Protein AF-A0A7I0JGW3-F1 (afdb_monomer_lite)

Secondary structure (DSSP, 8-state):
--S-S-HHHHHTSHHHHHHHHHHHHTT------S--EEEE-TTS-EEEE-SSHHHHHHHHHTT-HHHHHHHHHHHHHHHHHHHHHHHHHTS-S-HHHHHHHHHHHHHHHHHHHHHHHHHHHHS-HHHHHHHH-SSTT-

Structure (mmCIF, N/CA/C/O backbone):
data_AF-A0A7I0JGW3-F1
#
_entry.id   AF-A0A7I0JGW3-F1
#
loop_
_atom_site.group_PDB
_atom_site.id
_atom_site.type_symbol
_atom_site.label_atom_id
_atom_site.label_alt_id
_atom_site.label_comp_id
_atom_site.label_asym_id
_atom_site.label_entity_id
_atom_site.label_seq_id
_atom_site.pdbx_PDB_ins_code
_atom_site.Cartn_x
_atom_site.Cartn_y
_atom_site.Cartn_z
_atom_site.occupancy
_atom_site.B_iso_or_equiv
_atom_site.auth_seq_id
_atom_site.auth_comp_id
_atom_site.auth_asym_id
_atom_site.auth_atom_id
_atom_site.pdbx_PDB_model_num
ATOM 1 N N . ASP A 1 1 ? -20.769 15.537 3.005 1.00 40.19 1 ASP A N 1
ATOM 2 C CA . ASP A 1 1 ? -20.764 14.075 2.877 1.00 40.19 1 ASP A CA 1
ATOM 3 C C . ASP A 1 1 ? -20.781 13.477 4.280 1.00 40.19 1 ASP A C 1
ATOM 5 O O . ASP A 1 1 ? -19.881 13.768 5.058 1.00 40.19 1 ASP A O 1
ATOM 9 N N . PHE A 1 2 ? -21.878 12.817 4.659 1.00 33.22 2 PHE A N 1
ATOM 10 C CA . PHE A 1 2 ? -22.185 12.348 6.026 1.00 33.22 2 PHE A CA 1
ATOM 11 C C . PHE A 1 2 ? -22.402 10.821 6.015 1.00 33.22 2 PHE A C 1
ATOM 13 O O . PHE A 1 2 ? -23.292 10.291 6.671 1.00 33.22 2 PHE A O 1
ATOM 20 N N . GLY A 1 3 ? -21.620 10.115 5.197 1.00 44.25 3 GLY A N 1
ATOM 21 C CA . GLY A 1 3 ? -21.596 8.659 5.089 1.00 44.25 3 GLY A CA 1
ATOM 22 C C . GLY A 1 3 ? -20.156 8.160 5.172 1.00 44.25 3 GLY A C 1
ATOM 23 O O . GLY A 1 3 ? -19.222 8.871 4.808 1.00 44.25 3 GLY A O 1
ATOM 24 N N . ALA A 1 4 ? -19.947 6.959 5.706 1.00 47.97 4 ALA A N 1
ATOM 25 C CA . ALA A 1 4 ? -18.622 6.363 5.837 1.00 47.97 4 ALA A CA 1
ATOM 26 C C . ALA A 1 4 ? -17.935 6.231 4.462 1.00 47.97 4 ALA A C 1
ATOM 28 O O . ALA A 1 4 ? -18.180 5.273 3.737 1.00 47.97 4 ALA A O 1
ATOM 29 N N . MET A 1 5 ? -17.036 7.161 4.119 1.00 60.78 5 MET A N 1
ATOM 30 C CA . MET A 1 5 ? -16.303 7.156 2.839 1.00 60.78 5 MET A CA 1
ATOM 31 C C . MET A 1 5 ? -15.327 5.971 2.699 1.00 60.78 5 MET A C 1
ATOM 33 O O . MET A 1 5 ? -14.724 5.769 1.650 1.00 60.78 5 MET A O 1
ATOM 37 N N . ASN A 1 6 ? -15.152 5.173 3.756 1.00 76.50 6 ASN A N 1
ATOM 38 C CA . ASN A 1 6 ? -14.373 3.944 3.736 1.00 76.50 6 ASN A CA 1
ATOM 39 C C . ASN A 1 6 ? -14.906 2.973 4.806 1.00 76.50 6 ASN A C 1
ATOM 41 O O . ASN A 1 6 ? -14.696 3.174 6.006 1.00 76.50 6 ASN A O 1
ATOM 45 N N . LEU A 1 7 ? -15.603 1.917 4.375 1.00 83.62 7 LEU A N 1
ATOM 46 C CA . LEU A 1 7 ? -16.173 0.908 5.277 1.00 83.62 7 LEU A CA 1
ATOM 47 C C . LEU A 1 7 ? -15.102 0.149 6.067 1.00 83.62 7 LEU A C 1
ATOM 49 O O . LEU A 1 7 ? -15.346 -0.213 7.216 1.00 83.62 7 LEU A O 1
ATOM 53 N N . SER A 1 8 ? -13.903 -0.027 5.508 1.00 76.81 8 SER A N 1
ATOM 54 C CA . SER A 1 8 ? -12.779 -0.651 6.213 1.00 76.81 8 SER A CA 1
ATOM 55 C C . SER A 1 8 ? -12.300 0.213 7.384 1.00 76.81 8 SER A C 1
ATOM 57 O O . SER A 1 8 ? -12.030 -0.308 8.466 1.00 76.81 8 SER A O 1
ATOM 59 N N . LEU A 1 9 ? -12.264 1.541 7.220 1.00 79.50 9 LEU A N 1
ATOM 60 C CA . LEU A 1 9 ? -11.959 2.470 8.314 1.00 79.50 9 LEU A CA 1
ATOM 61 C C . LEU A 1 9 ? -13.075 2.503 9.360 1.00 79.50 9 LEU A C 1
ATOM 63 O O . LEU A 1 9 ? -12.782 2.549 10.554 1.00 79.50 9 LEU A O 1
ATOM 67 N N . PHE A 1 10 ? -14.343 2.445 8.940 1.00 86.00 10 PHE A N 1
ATOM 68 C CA . PHE A 1 10 ? -15.462 2.348 9.878 1.00 86.00 10 PHE A CA 1
ATOM 69 C C . PHE A 1 10 ? -15.390 1.056 10.700 1.00 86.00 10 PHE A C 1
ATOM 71 O O . PHE A 1 10 ? -15.415 1.128 11.929 1.00 86.00 10 PHE A O 1
ATOM 78 N N . ALA A 1 11 ? -15.211 -0.100 10.054 1.00 86.00 11 ALA A N 1
ATOM 79 C CA . ALA A 1 11 ? -15.062 -1.396 10.716 1.00 86.00 11 ALA A CA 1
ATOM 80 C C . ALA A 1 11 ? -13.868 -1.419 11.691 1.00 86.00 11 ALA A C 1
ATOM 82 O O . ALA A 1 11 ? -13.953 -2.006 12.773 1.00 86.00 11 ALA A O 1
ATOM 83 N N . GLY A 1 12 ? -12.780 -0.722 11.343 1.00 81.31 12 GLY A N 1
ATOM 84 C CA . GLY A 1 12 ? -11.593 -0.536 12.182 1.00 81.31 12 GLY A CA 1
ATOM 85 C C . GLY A 1 12 ? -11.682 0.596 13.217 1.00 81.31 12 GLY A C 1
ATOM 86 O O . GLY A 1 12 ? -10.721 0.823 13.956 1.00 81.31 12 GLY A O 1
ATOM 87 N N . SER A 1 13 ? -12.795 1.328 13.301 1.00 81.75 13 SER A N 1
ATOM 88 C CA . SER A 1 13 ? -12.931 2.499 14.176 1.00 81.75 13 SER A CA 1
ATOM 89 C C . SER A 1 13 ? -13.176 2.129 15.644 1.00 81.75 13 SER A C 1
ATOM 91 O O . SER A 1 13 ? -13.660 1.046 15.975 1.00 81.75 13 SER A O 1
ATOM 93 N N . ALA A 1 14 ? -12.886 3.062 16.558 1.00 84.19 14 ALA A N 1
ATOM 94 C CA . ALA A 1 14 ? -13.211 2.899 17.979 1.00 84.19 14 ALA A CA 1
ATOM 95 C C . ALA A 1 14 ? -14.725 2.797 18.230 1.00 84.19 14 ALA A C 1
ATOM 97 O O . ALA A 1 14 ? -15.148 2.080 19.134 1.00 84.19 14 ALA A O 1
ATOM 98 N N . PHE A 1 15 ? -15.528 3.482 17.412 1.00 88.12 15 PHE A N 1
ATOM 99 C CA . PHE A 1 15 ? -16.984 3.428 17.484 1.00 88.12 15 PHE A CA 1
ATOM 100 C C . PHE A 1 15 ? -17.496 2.024 17.160 1.00 88.12 15 PHE A C 1
ATOM 102 O O . PHE A 1 15 ? -18.186 1.424 17.981 1.00 88.12 15 PHE A O 1
ATOM 109 N N . HIS A 1 16 ? -17.094 1.464 16.014 1.00 91.00 16 HIS A N 1
ATOM 110 C CA . HIS A 1 16 ? -17.496 0.112 15.636 1.00 91.00 16 HIS A CA 1
ATOM 111 C C . HIS A 1 16 ? -17.006 -0.915 16.663 1.00 91.00 16 HIS A C 1
ATOM 113 O O . HIS A 1 16 ? -17.795 -1.739 17.103 1.00 91.00 16 HIS A O 1
ATOM 119 N N . ARG A 1 17 ? -15.765 -0.806 17.168 1.00 90.25 17 ARG A N 1
ATOM 120 C CA . ARG A 1 17 ? -15.286 -1.680 18.260 1.00 90.25 17 ARG A CA 1
ATOM 121 C C . ARG A 1 17 ? -16.178 -1.652 19.504 1.00 90.25 17 ARG A C 1
ATOM 123 O O . ARG A 1 17 ? -16.323 -2.682 20.152 1.00 90.25 17 ARG A O 1
ATOM 130 N N . LYS A 1 18 ? -16.752 -0.495 19.849 1.00 95.06 18 LYS A N 1
ATOM 131 C CA . LYS A 1 18 ? -17.622 -0.340 21.022 1.00 95.06 18 LYS A CA 1
ATOM 132 C C . LYS A 1 18 ? -19.033 -0.893 20.790 1.00 95.06 18 LYS A C 1
ATOM 134 O O . LYS A 1 18 ? -19.586 -1.494 21.703 1.00 95.06 18 LYS A O 1
ATOM 139 N N . TYR A 1 19 ? -19.598 -0.698 19.598 1.00 96.06 19 TYR A N 1
ATOM 140 C CA . TYR A 1 19 ? -21.010 -0.994 19.305 1.00 96.06 19 TYR A CA 1
ATOM 141 C C . TYR A 1 19 ? -21.225 -2.159 18.323 1.00 96.06 19 TYR A C 1
ATOM 143 O O . TYR A 1 19 ? -22.353 -2.395 17.905 1.00 96.06 19 TYR A O 1
ATOM 151 N N . ALA A 1 20 ? -20.180 -2.912 17.953 1.00 93.38 20 ALA A N 1
ATOM 152 C CA . ALA A 1 20 ? -20.243 -3.966 16.930 1.00 93.38 20 ALA A CA 1
ATOM 153 C C . ALA A 1 20 ? -21.378 -4.975 17.160 1.00 93.38 20 ALA A C 1
ATOM 155 O O . ALA A 1 20 ? -22.088 -5.324 16.223 1.00 93.38 20 ALA A O 1
ATOM 156 N N . ASN A 1 21 ? -21.573 -5.421 18.404 1.00 95.94 21 ASN A N 1
ATOM 157 C CA . ASN A 1 21 ? -22.612 -6.400 18.732 1.00 95.94 21 ASN A CA 1
ATOM 158 C C . ASN A 1 21 ? -24.027 -5.827 18.571 1.00 95.94 21 ASN A C 1
ATOM 160 O O . ASN A 1 21 ? -24.902 -6.504 18.041 1.00 95.94 21 ASN A O 1
ATOM 164 N N . GLU A 1 22 ? -24.239 -4.580 18.994 1.00 97.00 22 GLU A N 1
ATOM 165 C CA . GLU A 1 22 ? -25.523 -3.884 18.863 1.00 97.00 22 GLU A CA 1
ATOM 166 C C . GLU A 1 22 ? -25.840 -3.630 17.386 1.00 97.00 22 GLU A C 1
ATOM 168 O O . GLU A 1 22 ? -26.899 -4.017 16.897 1.00 97.00 22 GLU A O 1
ATOM 173 N N . LEU A 1 23 ? -24.872 -3.109 16.631 1.00 95.44 23 LEU A N 1
ATOM 174 C CA . LEU A 1 23 ? -25.000 -2.913 15.188 1.00 95.44 23 LEU A CA 1
ATOM 175 C C . LEU A 1 23 ? -25.309 -4.228 14.461 1.00 95.44 23 LEU A C 1
ATOM 177 O O . LEU A 1 23 ? -26.190 -4.259 13.604 1.00 95.44 23 LEU A O 1
ATOM 181 N N . LYS A 1 24 ? -24.643 -5.325 14.839 1.00 95.38 24 LYS A N 1
ATOM 182 C CA . LYS A 1 24 ? -24.919 -6.658 14.293 1.00 95.38 24 LYS A CA 1
ATOM 183 C C . LYS A 1 24 ? -26.336 -7.132 14.627 1.00 95.38 24 LYS A C 1
ATOM 185 O O . LYS A 1 24 ? -27.003 -7.672 13.753 1.00 95.38 24 LYS A O 1
ATOM 190 N N . SER A 1 25 ? -26.830 -6.897 15.848 1.00 97.00 25 SER A N 1
ATOM 191 C CA . SER A 1 25 ? -28.224 -7.218 16.208 1.00 97.00 25 SER A CA 1
ATOM 192 C C . SER A 1 25 ? -29.260 -6.408 15.421 1.00 97.00 25 SER A C 1
ATOM 194 O O . SER A 1 25 ? -30.380 -6.871 15.228 1.00 97.00 25 SER A O 1
ATOM 196 N N . HIS A 1 26 ? -28.864 -5.243 14.904 1.00 96.56 26 HIS A N 1
ATOM 197 C CA . HIS A 1 26 ? -29.666 -4.408 14.012 1.00 96.56 26 HIS A CA 1
ATOM 198 C C . HIS A 1 26 ? -29.396 -4.656 12.516 1.00 96.56 26 HIS A C 1
ATOM 200 O O . HIS A 1 26 ? -29.902 -3.912 11.678 1.00 96.56 26 HIS A O 1
ATOM 206 N N . GLY A 1 27 ? -28.642 -5.704 12.165 1.00 95.31 27 GLY A N 1
ATOM 207 C CA . GLY A 1 27 ? -28.457 -6.153 10.782 1.00 95.31 27 GLY A CA 1
ATOM 208 C C . GLY A 1 27 ? -27.252 -5.562 10.047 1.00 95.31 27 GLY A C 1
ATOM 209 O O . GLY A 1 27 ? -27.177 -5.686 8.826 1.00 95.31 27 GLY A O 1
ATOM 210 N N . LEU A 1 28 ? -26.301 -4.925 10.742 1.00 93.12 28 LEU A N 1
ATOM 211 C CA . LEU A 1 28 ? -25.042 -4.531 10.107 1.00 93.12 28 LEU A CA 1
ATOM 212 C C . LEU A 1 28 ? -24.207 -5.770 9.757 1.00 93.12 28 LEU A C 1
ATOM 214 O O . LEU A 1 28 ? -23.733 -6.484 10.644 1.00 93.12 28 LEU A O 1
ATOM 218 N N . GLU A 1 29 ? -23.938 -5.942 8.466 1.00 91.19 29 GLU A N 1
ATOM 219 C CA . GLU A 1 29 ? -23.023 -6.946 7.929 1.00 91.19 29 GLU A CA 1
ATOM 220 C C . GLU A 1 29 ? -22.068 -6.316 6.907 1.00 91.19 29 GLU A C 1
ATOM 222 O O . GLU A 1 29 ? -22.421 -5.373 6.197 1.00 91.19 29 GLU A O 1
ATOM 227 N N . PHE A 1 30 ? -20.842 -6.839 6.829 1.00 88.56 30 PHE A N 1
ATOM 228 C CA . PHE A 1 30 ? -19.852 -6.417 5.840 1.00 88.56 30 PHE A CA 1
ATOM 229 C C . PHE A 1 30 ? -19.688 -7.500 4.780 1.00 88.56 30 PHE A C 1
ATOM 231 O O . PHE A 1 30 ? -19.384 -8.646 5.105 1.00 88.56 30 PHE A O 1
ATOM 238 N N . ALA A 1 31 ? -19.818 -7.115 3.513 1.00 88.81 31 ALA A N 1
ATOM 239 C CA . ALA A 1 31 ? -19.479 -7.969 2.384 1.00 88.81 31 ALA A CA 1
ATOM 240 C C . ALA A 1 31 ? -18.001 -7.750 2.008 1.00 88.81 31 ALA A C 1
ATOM 242 O O . ALA A 1 31 ? -17.658 -6.668 1.521 1.00 88.81 31 ALA A O 1
ATOM 243 N N . PRO A 1 32 ? -17.101 -8.722 2.244 1.00 84.06 32 PRO A N 1
ATOM 244 C CA . PRO A 1 32 ? -15.710 -8.584 1.843 1.00 84.06 32 PRO A CA 1
ATOM 245 C C . PRO A 1 32 ? -15.597 -8.654 0.318 1.00 84.06 32 PRO A C 1
ATOM 247 O O . PRO A 1 32 ? -16.158 -9.542 -0.321 1.00 84.06 32 PRO A O 1
ATOM 250 N N . VAL A 1 33 ? -14.824 -7.739 -0.262 1.00 86.25 33 VAL A N 1
ATOM 251 C CA . VAL A 1 33 ? -14.497 -7.737 -1.690 1.00 86.25 33 VAL A CA 1
ATOM 252 C C . VAL A 1 33 ? -12.981 -7.801 -1.828 1.00 86.25 33 VAL A C 1
ATOM 254 O O . VAL A 1 33 ? -12.254 -7.069 -1.158 1.00 86.25 33 VAL A O 1
ATOM 257 N N . ALA A 1 34 ? -12.503 -8.728 -2.658 1.00 88.44 34 ALA A N 1
ATOM 258 C CA . ALA A 1 34 ? -11.075 -8.990 -2.818 1.00 88.44 34 ALA A CA 1
ATOM 259 C C . ALA A 1 34 ? -10.402 -8.076 -3.851 1.00 88.44 34 ALA A C 1
ATOM 261 O O . ALA A 1 34 ? -9.197 -7.875 -3.766 1.00 88.44 34 ALA A O 1
ATOM 262 N N . ASP A 1 35 ? -11.150 -7.541 -4.820 1.00 89.12 35 ASP A N 1
ATOM 263 C CA . ASP A 1 35 ? -10.654 -6.748 -5.954 1.00 89.12 35 ASP A CA 1
ATOM 264 C C . ASP A 1 35 ? -11.357 -5.380 -6.005 1.00 89.12 35 ASP A C 1
ATOM 266 O O . ASP A 1 35 ? -12.214 -5.135 -6.850 1.00 89.12 35 ASP A O 1
ATOM 270 N N . CYS A 1 36 ? -11.043 -4.494 -5.057 1.00 79.31 36 CYS A N 1
ATOM 271 C CA . CYS A 1 36 ? -11.770 -3.226 -4.893 1.00 79.31 36 CYS A CA 1
ATOM 272 C C . CYS A 1 36 ? -11.236 -2.067 -5.743 1.00 79.31 36 CYS A C 1
ATOM 274 O O . CYS A 1 36 ? -11.916 -1.050 -5.866 1.00 79.31 36 CYS A O 1
ATOM 276 N N . PHE A 1 37 ? -10.018 -2.177 -6.281 1.00 87.44 37 PHE A N 1
ATOM 277 C CA . PHE A 1 37 ? -9.332 -1.061 -6.932 1.00 87.44 37 PHE A CA 1
ATOM 278 C C . PHE A 1 37 ? -8.735 -1.483 -8.269 1.00 87.44 37 PHE A C 1
ATOM 280 O O . PHE A 1 37 ? -8.021 -2.486 -8.348 1.00 87.44 37 PHE A O 1
ATOM 287 N N . ALA A 1 38 ? -8.995 -0.689 -9.306 1.00 92.94 38 ALA A N 1
ATOM 288 C CA . ALA A 1 38 ? -8.366 -0.828 -10.608 1.00 92.94 38 ALA A CA 1
ATOM 289 C C . ALA A 1 38 ? -8.280 0.517 -11.336 1.00 92.94 38 ALA A C 1
ATOM 291 O O . ALA A 1 38 ? -9.143 1.379 -11.174 1.00 92.94 38 ALA A O 1
ATOM 292 N N . SER A 1 39 ? -7.254 0.647 -12.168 1.00 91.94 39 SER A N 1
ATOM 293 C CA . SER A 1 39 ? -7.028 1.761 -13.081 1.00 91.94 39 SER A CA 1
ATOM 294 C C . SER A 1 39 ? -7.153 1.262 -14.517 1.00 91.94 39 SER A C 1
ATOM 296 O O . SER A 1 39 ? -6.596 0.219 -14.861 1.00 91.94 39 SER A O 1
ATOM 298 N N . ALA A 1 40 ? -7.875 2.006 -15.354 1.00 94.75 40 ALA A N 1
ATOM 299 C CA . ALA A 1 40 ? -7.940 1.787 -16.797 1.00 94.75 40 ALA A CA 1
ATOM 300 C C . ALA A 1 40 ? -7.035 2.797 -17.514 1.00 94.75 40 ALA A C 1
ATOM 302 O O . ALA A 1 40 ? -6.984 3.966 -17.128 1.00 94.75 40 ALA A O 1
ATOM 303 N N . PHE A 1 41 ? -6.338 2.350 -18.555 1.00 92.44 41 PHE A N 1
ATOM 304 C CA . PHE A 1 41 ? -5.351 3.142 -19.284 1.00 92.44 41 PHE A CA 1
ATOM 305 C C . PHE A 1 41 ? -5.792 3.390 -20.738 1.00 92.44 41 PHE A C 1
ATOM 307 O O . PHE A 1 41 ? -6.536 2.581 -21.301 1.00 92.44 41 PHE A O 1
ATOM 314 N N . PRO A 1 42 ? -5.343 4.491 -21.380 1.00 93.94 42 PRO A N 1
ATOM 315 C CA . PRO A 1 42 ? -5.766 4.850 -22.741 1.00 93.94 42 PRO A CA 1
ATOM 316 C C . PRO A 1 42 ? -5.421 3.821 -23.825 1.00 93.94 42 PRO A C 1
ATOM 318 O O . PRO A 1 42 ? -6.058 3.803 -24.872 1.00 93.94 42 PRO A O 1
ATOM 321 N N . ASP A 1 43 ? -4.430 2.959 -23.586 1.00 93.88 43 ASP A N 1
ATOM 322 C CA . ASP A 1 43 ? -4.028 1.883 -24.498 1.00 93.88 43 ASP A CA 1
ATOM 323 C C . ASP A 1 43 ? -4.921 0.631 -24.395 1.00 93.88 43 ASP A C 1
ATOM 325 O O . ASP A 1 43 ? -4.590 -0.421 -24.942 1.00 93.88 43 ASP A O 1
ATOM 329 N N . GLY A 1 44 ? -6.050 0.728 -23.685 1.00 93.56 44 GLY A N 1
ATOM 330 C CA . GLY A 1 44 ? -7.003 -0.364 -23.493 1.00 93.56 44 GLY A CA 1
ATOM 331 C C . GLY A 1 44 ? -6.574 -1.382 -22.436 1.00 93.56 44 GLY A C 1
ATOM 332 O O . GLY A 1 44 ? -7.280 -2.369 -22.221 1.00 93.56 44 GLY A O 1
ATOM 333 N N . LYS A 1 45 ? -5.442 -1.162 -21.758 1.00 94.00 45 LYS A N 1
ATOM 334 C CA . LYS A 1 45 ? -5.003 -2.001 -20.640 1.00 94.00 45 LYS A CA 1
ATOM 335 C C . LYS A 1 45 ? -5.617 -1.527 -19.328 1.00 94.00 45 LYS A C 1
ATOM 337 O O . LYS A 1 45 ? -6.108 -0.407 -19.200 1.00 94.00 45 LYS A O 1
ATOM 342 N N . TRP A 1 46 ? -5.557 -2.388 -18.323 1.00 94.75 46 TRP A N 1
ATOM 343 C CA . TRP A 1 46 ? -5.979 -2.072 -16.967 1.00 94.75 46 TRP A CA 1
ATOM 344 C C . TRP A 1 46 ? -5.065 -2.764 -15.964 1.00 94.75 46 TRP A C 1
ATOM 346 O O . TRP A 1 46 ? -4.509 -3.825 -16.250 1.00 94.75 46 TRP A O 1
ATOM 356 N N . PHE A 1 47 ? -4.947 -2.186 -14.777 1.00 95.06 47 PHE A N 1
ATOM 357 C CA . PHE A 1 47 ? -4.259 -2.807 -13.656 1.00 95.06 47 PHE A CA 1
ATOM 358 C C . PHE A 1 47 ? -5.133 -2.729 -12.414 1.00 95.06 47 PHE A C 1
ATOM 360 O O . PHE A 1 47 ? -5.695 -1.679 -12.120 1.00 95.06 47 PHE A O 1
ATOM 367 N N . GLY A 1 48 ? -5.272 -3.843 -11.696 1.00 94.00 48 GLY A N 1
ATOM 368 C CA . GLY A 1 48 ? -6.088 -3.909 -10.490 1.00 94.00 48 GLY A CA 1
ATOM 369 C C . GLY A 1 48 ? -5.396 -4.636 -9.353 1.00 94.00 48 GLY A C 1
ATOM 370 O O . GLY A 1 48 ? -4.739 -5.663 -9.549 1.00 94.00 48 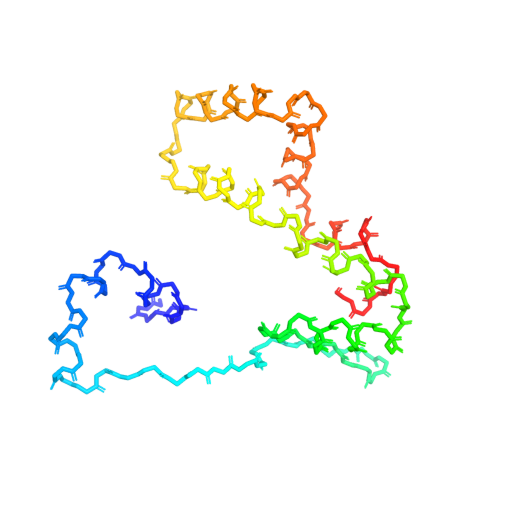GLY A O 1
ATOM 371 N N . VAL A 1 49 ? -5.600 -4.118 -8.149 1.00 93.38 49 VAL A N 1
ATOM 372 C CA . VAL A 1 49 ? -5.001 -4.626 -6.916 1.00 93.38 49 VAL A CA 1
ATOM 373 C C . VAL A 1 49 ? -6.012 -5.501 -6.191 1.00 93.38 49 VAL A C 1
ATOM 375 O O . VAL A 1 49 ? -7.191 -5.160 -6.080 1.00 93.38 49 VAL A O 1
ATOM 378 N N . SER A 1 50 ? -5.533 -6.639 -5.699 1.00 93.44 50 SER A N 1
ATOM 379 C CA . SER A 1 50 ? -6.290 -7.526 -4.828 1.00 93.44 50 SER A CA 1
ATOM 380 C C . SER A 1 50 ? -5.739 -7.502 -3.404 1.00 93.44 50 SER A C 1
ATOM 382 O O . SER A 1 50 ? -4.570 -7.185 -3.191 1.00 93.44 50 SER A O 1
ATOM 384 N N . ASN A 1 51 ? -6.556 -7.892 -2.425 1.00 89.62 51 ASN A N 1
ATOM 385 C CA . ASN A 1 51 ? -6.058 -8.247 -1.094 1.00 89.62 51 ASN A CA 1
ATOM 386 C C . ASN A 1 51 ? -5.205 -9.536 -1.092 1.00 89.62 51 ASN A C 1
ATOM 388 O O . ASN A 1 51 ? -4.539 -9.817 -0.099 1.00 89.62 51 ASN A O 1
ATOM 392 N N . ASP A 1 52 ? -5.196 -10.289 -2.196 1.00 93.50 52 ASP A N 1
ATOM 393 C CA . ASP A 1 52 ? -4.257 -11.374 -2.457 1.00 93.50 52 ASP A CA 1
ATOM 394 C C . ASP A 1 52 ? -2.971 -10.824 -3.104 1.00 93.50 52 ASP A C 1
ATOM 396 O O . ASP A 1 52 ? -2.969 -10.256 -4.210 1.00 93.50 52 ASP A O 1
ATOM 400 N N . LEU A 1 5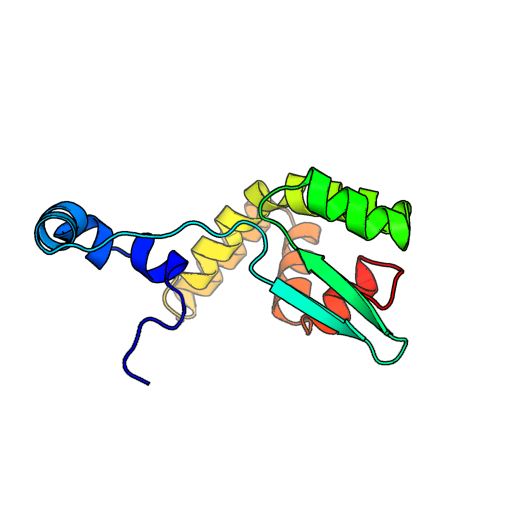3 ? -1.860 -11.005 -2.387 1.00 93.38 53 LEU A N 1
ATOM 401 C CA . LEU A 1 53 ? -0.532 -10.571 -2.802 1.00 93.38 53 LEU A CA 1
ATOM 402 C C . LEU A 1 53 ? -0.086 -11.237 -4.108 1.00 93.38 53 LEU A C 1
ATOM 404 O O . LEU A 1 53 ? 0.402 -10.543 -5.001 1.00 93.38 53 LEU A O 1
ATOM 408 N N . GLU A 1 54 ? -0.263 -12.550 -4.237 1.00 95.94 54 GLU A N 1
ATOM 409 C CA . GLU A 1 54 ? 0.213 -13.313 -5.392 1.00 95.94 54 GLU A CA 1
ATOM 410 C C . GLU A 1 54 ? -0.668 -13.077 -6.615 1.00 95.94 54 GLU A C 1
ATOM 412 O O . GLU A 1 54 ? -0.161 -13.002 -7.738 1.00 95.94 54 GLU A O 1
ATOM 417 N N . LYS A 1 55 ? -1.967 -12.839 -6.416 1.00 96.25 55 LYS A N 1
ATOM 418 C CA . LYS A 1 55 ? -2.862 -12.398 -7.493 1.00 96.25 55 LYS A CA 1
ATOM 419 C C . LYS A 1 55 ? -2.418 -11.057 -8.077 1.00 96.25 55 LYS A C 1
ATOM 421 O O . LYS A 1 55 ? -2.350 -10.907 -9.297 1.00 96.25 55 LYS A O 1
ATOM 426 N N . THR A 1 56 ? -2.075 -10.095 -7.220 1.00 96.00 56 THR A N 1
ATOM 427 C CA . THR A 1 56 ? -1.585 -8.779 -7.663 1.00 96.00 56 THR A CA 1
ATOM 428 C C . THR A 1 56 ? -0.213 -8.888 -8.328 1.00 96.00 56 THR A C 1
ATOM 430 O O . THR A 1 56 ? -0.009 -8.335 -9.408 1.00 96.00 56 THR A O 1
ATOM 433 N N . ALA A 1 57 ? 0.707 -9.664 -7.750 1.00 96.94 57 ALA A N 1
ATOM 434 C CA . ALA A 1 57 ? 2.026 -9.892 -8.334 1.00 96.94 57 ALA A CA 1
ATOM 435 C C . ALA A 1 57 ? 1.943 -10.593 -9.701 1.00 96.94 57 ALA A C 1
ATOM 437 O O . ALA A 1 57 ? 2.682 -10.242 -10.616 1.00 96.94 57 ALA A O 1
ATOM 438 N N . SER A 1 58 ? 1.015 -11.537 -9.872 1.00 96.69 58 SER A N 1
ATOM 439 C CA . SER A 1 58 ? 0.783 -12.214 -11.155 1.00 96.69 58 SER A CA 1
ATOM 440 C C . SER A 1 58 ? 0.234 -11.260 -12.219 1.00 96.69 58 SER A C 1
ATOM 442 O O . SER A 1 58 ? 0.649 -11.332 -13.373 1.00 96.69 58 SER A O 1
ATOM 444 N N . ARG A 1 59 ? -0.651 -10.324 -11.842 1.00 95.88 59 ARG A N 1
ATOM 445 C CA . ARG A 1 59 ? -1.113 -9.251 -12.742 1.00 95.88 59 ARG A CA 1
ATOM 446 C C . ARG A 1 59 ? 0.038 -8.343 -13.162 1.00 95.88 59 ARG A C 1
ATOM 448 O O . ARG A 1 59 ? 0.162 -8.060 -14.346 1.00 95.88 59 ARG A O 1
ATOM 455 N N . LEU A 1 60 ? 0.894 -7.934 -12.221 1.00 95.88 60 LEU A N 1
ATOM 456 C CA . LEU A 1 60 ? 2.090 -7.142 -12.531 1.00 95.88 60 LEU A CA 1
ATOM 457 C C . LEU A 1 60 ? 3.053 -7.894 -13.445 1.00 95.88 60 LEU A C 1
ATOM 459 O O . LEU A 1 60 ? 3.583 -7.292 -14.367 1.00 95.88 60 LEU A O 1
ATOM 463 N N . ALA A 1 61 ? 3.229 -9.203 -13.257 1.00 96.31 61 ALA A N 1
ATOM 464 C CA . ALA A 1 61 ? 4.122 -10.012 -14.085 1.00 96.31 61 ALA A CA 1
ATOM 465 C C . ALA A 1 61 ? 3.705 -10.057 -15.567 1.00 96.31 61 ALA A C 1
ATOM 467 O O . ALA A 1 61 ? 4.558 -10.281 -16.422 1.00 96.31 61 ALA A O 1
ATOM 468 N N . ALA A 1 62 ? 2.427 -9.805 -15.883 1.00 94.19 62 ALA A N 1
ATOM 469 C CA . ALA A 1 62 ? 1.965 -9.642 -17.263 1.00 94.19 62 ALA A CA 1
ATOM 470 C C . ALA A 1 62 ? 2.440 -8.324 -17.913 1.00 94.19 62 ALA A C 1
ATOM 472 O O . ALA A 1 62 ? 2.404 -8.204 -19.137 1.00 94.19 62 ALA A O 1
ATOM 473 N N . PHE A 1 63 ? 2.893 -7.355 -17.111 1.00 93.81 63 PHE A N 1
ATOM 474 C CA . PHE A 1 63 ? 3.523 -6.113 -17.562 1.00 93.81 63 PHE A CA 1
ATOM 475 C C . PHE A 1 63 ? 5.050 -6.155 -17.416 1.00 93.81 63 PHE A C 1
ATOM 477 O O . PHE A 1 63 ? 5.765 -5.884 -18.377 1.00 93.81 63 PHE A O 1
ATOM 484 N N . SER A 1 64 ? 5.544 -6.515 -16.228 1.00 95.62 64 SER A N 1
ATOM 485 C CA . SER A 1 64 ? 6.965 -6.599 -15.892 1.00 95.62 64 SER A CA 1
ATOM 486 C C . SER A 1 64 ? 7.209 -7.586 -14.745 1.00 95.62 64 SER A C 1
ATOM 488 O O . SER A 1 64 ? 6.620 -7.501 -13.662 1.00 95.62 64 SER A O 1
ATOM 490 N N . ALA A 1 65 ? 8.143 -8.518 -14.954 1.00 96.69 65 ALA A N 1
ATOM 491 C CA . ALA A 1 65 ? 8.598 -9.425 -13.901 1.00 96.69 65 ALA A CA 1
ATOM 492 C C . ALA A 1 65 ? 9.325 -8.677 -12.764 1.00 96.69 65 ALA A C 1
ATOM 494 O O . ALA A 1 65 ? 9.229 -9.087 -11.603 1.00 96.69 65 ALA A O 1
ATOM 495 N N . ALA A 1 66 ? 10.014 -7.573 -13.082 1.00 96.62 66 ALA A N 1
ATOM 496 C CA . ALA A 1 66 ? 10.682 -6.730 -12.094 1.00 96.62 66 ALA A CA 1
ATOM 497 C C . ALA A 1 66 ? 9.661 -6.041 -11.177 1.00 96.62 66 ALA A C 1
ATOM 499 O O . ALA A 1 66 ? 9.827 -6.056 -9.957 1.00 96.62 66 ALA A O 1
ATOM 500 N N . ASP A 1 67 ? 8.552 -5.553 -11.736 1.00 96.50 67 ASP A N 1
ATOM 501 C CA . ASP A 1 67 ? 7.477 -4.914 -10.970 1.00 96.50 67 ASP A CA 1
ATOM 502 C C . ASP A 1 67 ? 6.748 -5.900 -10.054 1.00 96.50 67 ASP A C 1
ATOM 504 O O . ASP A 1 67 ? 6.433 -5.582 -8.906 1.00 96.50 67 ASP A O 1
ATOM 508 N N . ALA A 1 68 ? 6.551 -7.141 -10.506 1.00 96.94 68 ALA A N 1
ATOM 509 C CA . ALA A 1 68 ? 6.022 -8.203 -9.654 1.00 96.94 68 ALA A CA 1
ATOM 510 C C . ALA A 1 68 ? 6.943 -8.496 -8.455 1.00 96.94 68 ALA A C 1
ATOM 512 O O . ALA A 1 68 ? 6.468 -8.742 -7.343 1.00 96.94 68 ALA A O 1
ATOM 513 N N . ALA A 1 69 ? 8.265 -8.468 -8.652 1.00 96.94 69 ALA A N 1
ATOM 514 C CA . ALA A 1 69 ? 9.232 -8.618 -7.567 1.00 96.94 69 ALA A CA 1
ATOM 515 C C . ALA A 1 69 ? 9.256 -7.385 -6.644 1.00 96.94 69 ALA A C 1
ATOM 517 O O . ALA A 1 69 ? 9.293 -7.537 -5.418 1.00 96.94 69 ALA A O 1
ATOM 518 N N . ALA A 1 70 ? 9.177 -6.176 -7.209 1.00 95.94 70 ALA A N 1
ATOM 519 C CA . ALA A 1 70 ? 9.088 -4.927 -6.460 1.00 95.94 70 ALA A CA 1
ATOM 520 C C . ALA A 1 70 ? 7.848 -4.907 -5.559 1.00 95.94 70 ALA A C 1
ATOM 522 O O . ALA A 1 70 ? 7.968 -4.604 -4.373 1.00 95.94 70 ALA A O 1
ATOM 523 N N . TRP A 1 71 ? 6.689 -5.328 -6.069 1.00 95.31 71 TRP A N 1
ATOM 524 C CA . TRP A 1 71 ? 5.459 -5.453 -5.286 1.00 95.31 71 TRP A CA 1
ATOM 525 C C . TRP A 1 71 ? 5.622 -6.379 -4.081 1.00 95.31 71 TRP A C 1
ATOM 527 O O . TRP A 1 71 ? 5.339 -5.974 -2.954 1.00 95.31 71 TRP A O 1
ATOM 537 N N . ARG A 1 72 ? 6.144 -7.598 -4.285 1.00 96.56 72 ARG A N 1
ATOM 538 C CA . ARG A 1 72 ? 6.378 -8.547 -3.181 1.00 96.56 72 ARG A CA 1
ATOM 539 C C . ARG A 1 72 ? 7.314 -7.966 -2.123 1.00 96.56 72 ARG A C 1
ATOM 541 O O . ARG A 1 72 ? 7.030 -8.073 -0.931 1.00 96.56 72 ARG A O 1
ATOM 548 N N . ARG A 1 73 ? 8.395 -7.306 -2.552 1.00 95.06 73 ARG A N 1
ATOM 549 C CA . ARG A 1 73 ? 9.338 -6.620 -1.655 1.00 95.06 73 ARG A CA 1
ATOM 550 C C . ARG A 1 73 ? 8.644 -5.519 -0.850 1.00 95.06 73 ARG A C 1
ATOM 552 O O . ARG A 1 73 ? 8.819 -5.4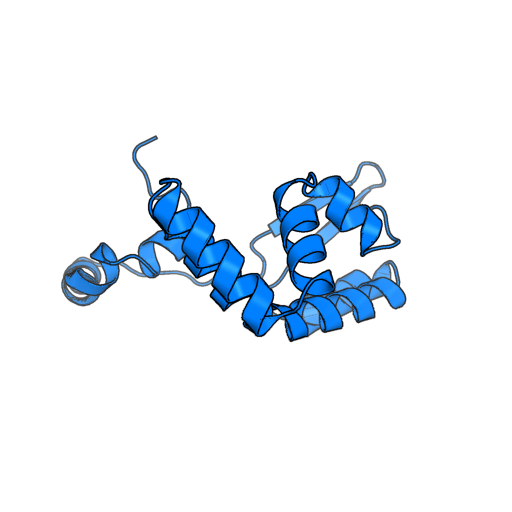59 0.363 1.00 95.06 73 ARG A O 1
ATOM 559 N N . LEU A 1 74 ? 7.864 -4.664 -1.511 1.00 91.94 74 LEU A N 1
ATOM 560 C CA . LEU A 1 74 ? 7.175 -3.534 -0.886 1.00 91.94 74 LEU A CA 1
ATOM 561 C C . LEU A 1 74 ? 6.119 -3.995 0.123 1.00 91.94 74 LEU A C 1
ATOM 563 O O . LEU A 1 74 ? 6.105 -3.501 1.249 1.00 91.94 74 LEU A O 1
ATOM 567 N N . VAL A 1 75 ? 5.284 -4.977 -0.231 1.00 90.75 75 VAL A N 1
ATOM 568 C CA . VAL A 1 75 ? 4.287 -5.521 0.703 1.00 90.75 75 VAL A CA 1
ATOM 569 C C . VAL A 1 75 ? 4.959 -6.246 1.871 1.00 90.75 75 VAL A C 1
ATOM 571 O O . VAL A 1 75 ? 4.524 -6.085 3.008 1.00 90.75 75 VAL A O 1
ATOM 574 N N . GLY A 1 76 ? 6.048 -6.982 1.630 1.00 90.06 76 GLY A N 1
ATOM 575 C CA . GLY A 1 76 ? 6.826 -7.623 2.695 1.00 90.06 76 GLY A CA 1
ATOM 576 C C . GLY A 1 76 ? 7.468 -6.627 3.668 1.00 90.06 76 GLY A C 1
ATOM 577 O O . GLY A 1 76 ? 7.546 -6.901 4.863 1.00 90.06 76 GLY A O 1
ATOM 578 N N . ALA A 1 77 ? 7.885 -5.454 3.182 1.00 86.75 77 ALA A N 1
ATOM 579 C CA . ALA A 1 77 ? 8.443 -4.384 4.010 1.00 86.75 77 ALA A CA 1
ATOM 580 C C . ALA A 1 77 ? 7.368 -3.570 4.755 1.00 86.75 77 ALA A C 1
ATOM 582 O O . ALA A 1 77 ? 7.645 -2.999 5.813 1.00 86.75 77 ALA A O 1
ATOM 583 N N . PHE A 1 78 ? 6.136 -3.529 4.235 1.00 83.88 78 PHE A N 1
ATOM 584 C CA . PHE A 1 78 ? 5.073 -2.655 4.731 1.00 83.88 78 PHE A CA 1
ATOM 585 C C . PHE A 1 78 ? 4.775 -2.786 6.235 1.00 83.88 78 PHE A C 1
ATOM 587 O O . PHE A 1 78 ? 4.638 -1.742 6.869 1.00 83.88 78 PHE A O 1
ATOM 594 N N . PRO A 1 79 ? 4.720 -3.978 6.867 1.00 80.44 79 PRO A N 1
ATOM 595 C CA . PRO A 1 79 ? 4.473 -4.076 8.309 1.00 80.44 79 PRO A CA 1
ATOM 596 C C . PRO A 1 79 ? 5.480 -3.294 9.167 1.00 80.44 79 PRO A C 1
ATOM 598 O O . PRO A 1 79 ? 5.087 -2.686 10.163 1.00 80.44 79 PRO A O 1
ATOM 601 N N . GLY A 1 80 ? 6.756 -3.261 8.761 1.00 76.50 80 GLY A N 1
ATOM 602 C CA . GLY A 1 80 ? 7.800 -2.487 9.443 1.00 76.50 80 GLY A CA 1
ATOM 603 C C . GLY A 1 80 ? 7.654 -0.973 9.252 1.00 76.50 80 GLY A C 1
ATOM 604 O O . GLY A 1 80 ? 8.028 -0.197 10.128 1.00 76.50 80 GLY A O 1
ATOM 605 N N . GLU A 1 81 ? 7.062 -0.542 8.139 1.00 71.88 81 GLU A N 1
ATOM 606 C CA . GLU A 1 81 ? 6.769 0.868 7.852 1.00 71.88 81 GLU A CA 1
ATOM 607 C C . GLU A 1 81 ? 5.471 1.347 8.515 1.00 71.88 81 GLU A C 1
ATOM 609 O O . GLU A 1 81 ? 5.380 2.469 9.023 1.00 71.88 81 GLU A O 1
ATOM 614 N N . ALA A 1 82 ? 4.461 0.479 8.538 1.00 73.44 82 ALA A N 1
ATOM 615 C CA . ALA A 1 82 ? 3.104 0.789 8.957 1.00 73.44 82 ALA A CA 1
ATOM 616 C C . ALA A 1 82 ? 3.033 1.232 10.423 1.00 73.44 82 ALA A C 1
ATOM 618 O O . ALA A 1 82 ? 2.321 2.188 10.729 1.00 73.44 82 ALA A O 1
ATOM 619 N N . GLU A 1 83 ? 3.805 0.613 11.327 1.00 72.62 83 GLU A N 1
ATOM 620 C CA . GLU A 1 83 ? 3.865 1.025 12.741 1.00 72.62 83 GLU A CA 1
ATOM 621 C C . GLU A 1 83 ? 4.235 2.513 12.873 1.00 72.62 83 GLU A C 1
ATOM 623 O O . GLU A 1 83 ? 3.643 3.259 13.658 1.00 72.62 83 GLU A O 1
ATOM 628 N N . HIS A 1 84 ? 5.209 2.966 12.086 1.00 69.50 84 HIS A N 1
ATOM 629 C CA . HIS A 1 84 ? 5.718 4.332 12.144 1.00 69.50 84 HIS A CA 1
ATOM 630 C C . HIS A 1 84 ? 4.773 5.322 11.468 1.00 69.50 84 HIS A C 1
ATOM 632 O O . HIS A 1 84 ? 4.503 6.388 12.028 1.00 69.50 84 HIS A O 1
ATOM 638 N N . LEU A 1 85 ? 4.225 4.947 10.311 1.00 70.56 85 LEU A N 1
ATOM 639 C CA . LEU A 1 85 ? 3.269 5.765 9.569 1.00 70.56 85 LEU A CA 1
ATOM 640 C C . LEU A 1 85 ? 1.963 5.951 10.345 1.00 70.56 85 LEU A C 1
ATOM 642 O O . LEU A 1 85 ? 1.508 7.082 10.495 1.00 70.56 85 LEU A O 1
ATOM 646 N N . PHE A 1 86 ? 1.388 4.888 10.917 1.00 69.50 86 PHE A N 1
ATOM 647 C CA . PHE A 1 86 ? 0.163 5.003 11.712 1.00 69.50 86 PHE A CA 1
ATOM 648 C C . PHE A 1 86 ? 0.377 5.791 12.999 1.00 69.50 86 PHE A C 1
ATOM 650 O O . PHE A 1 86 ? -0.497 6.561 13.394 1.00 69.50 86 PHE A O 1
ATOM 657 N N . ARG A 1 87 ? 1.545 5.664 13.638 1.00 71.44 87 ARG A N 1
ATOM 658 C CA . ARG A 1 87 ? 1.881 6.497 14.795 1.00 71.44 87 ARG A CA 1
ATOM 659 C C . ARG A 1 87 ? 1.961 7.974 14.422 1.00 71.44 87 ARG A C 1
ATOM 661 O O . ARG A 1 87 ? 1.457 8.804 15.174 1.00 71.44 87 ARG A O 1
ATOM 668 N N . LEU A 1 88 ? 2.580 8.302 13.289 1.00 71.50 88 LEU A N 1
ATOM 669 C CA . LEU A 1 88 ? 2.653 9.676 12.800 1.00 71.50 88 LEU A CA 1
ATOM 670 C C . LEU A 1 88 ? 1.255 10.216 12.465 1.00 71.50 88 LEU A C 1
ATOM 672 O O . LEU A 1 88 ? 0.878 11.263 12.981 1.00 71.50 88 LEU A O 1
ATOM 676 N N . LEU A 1 89 ? 0.475 9.477 11.672 1.00 71.12 89 LEU A N 1
ATOM 677 C CA . LEU A 1 89 ? -0.876 9.866 11.247 1.00 71.12 89 LEU A CA 1
ATOM 678 C C . LEU A 1 89 ? -1.874 9.947 12.412 1.00 71.12 89 LEU A C 1
ATOM 680 O O . LEU A 1 89 ? -2.811 10.737 12.366 1.00 71.12 89 LEU A O 1
ATOM 684 N N . GLY A 1 90 ? -1.677 9.144 13.458 1.00 67.94 90 GLY A N 1
ATOM 685 C CA . GLY A 1 90 ? -2.488 9.165 14.675 1.00 67.94 90 GLY A CA 1
ATOM 686 C C . GLY A 1 90 ? -2.025 10.175 15.729 1.00 67.94 90 GLY A C 1
ATOM 687 O O . GLY A 1 90 ? -2.682 10.311 16.762 1.00 67.94 90 GLY A O 1
ATOM 688 N N . SER A 1 91 ? -0.899 10.864 15.520 1.00 70.12 91 SER A N 1
ATOM 689 C CA . SER A 1 91 ? -0.379 11.830 16.490 1.00 70.12 91 SER A CA 1
ATOM 690 C C . SER A 1 91 ? -1.048 13.198 16.337 1.00 70.12 91 SER A C 1
ATOM 692 O O . SER A 1 91 ? -1.308 13.637 15.217 1.00 70.12 91 SER A O 1
ATOM 694 N N . PRO A 1 92 ? -1.268 13.937 17.441 1.00 70.88 92 PRO A N 1
ATOM 695 C CA . PRO A 1 92 ? -1.696 15.327 17.357 1.00 70.88 92 PRO A CA 1
ATOM 696 C C . PRO A 1 92 ? -0.701 16.144 16.525 1.00 70.88 92 PRO A C 1
ATOM 698 O O . PRO A 1 92 ? 0.507 16.057 16.765 1.00 70.88 92 PRO A O 1
ATOM 701 N N . MET A 1 93 ? -1.201 16.980 15.609 1.00 76.25 93 MET A N 1
ATOM 702 C CA . MET A 1 93 ? -0.406 17.912 14.791 1.00 76.25 93 MET A CA 1
ATOM 703 C C . MET A 1 93 ? 0.172 19.050 15.649 1.00 76.25 93 MET A C 1
ATOM 705 O O . MET A 1 93 ? -0.214 20.210 15.547 1.00 76.25 93 MET A O 1
ATOM 709 N N . SER A 1 94 ? 1.089 18.704 16.547 1.00 81.31 94 SER A N 1
ATOM 710 C CA . SER A 1 94 ? 1.791 19.622 17.438 1.00 81.31 94 SER A CA 1
ATOM 711 C C . SER A 1 94 ? 3.294 19.436 17.279 1.00 81.31 94 SER A C 1
ATOM 713 O O . SER A 1 94 ? 3.778 18.310 17.139 1.00 81.31 94 SER A O 1
ATOM 715 N N . ALA A 1 95 ? 4.052 20.531 17.358 1.00 79.88 95 ALA A N 1
ATOM 716 C CA . ALA A 1 95 ? 5.505 20.502 17.186 1.00 79.88 95 ALA A CA 1
ATOM 717 C C . ALA A 1 95 ? 6.193 19.493 18.127 1.00 79.88 95 ALA A C 1
ATOM 719 O O . ALA A 1 95 ? 7.111 18.788 17.720 1.00 79.88 95 ALA A O 1
ATOM 720 N N . ARG A 1 96 ? 5.701 19.356 19.368 1.00 83.31 96 ARG A N 1
ATOM 721 C CA . ARG A 1 96 ? 6.230 18.407 20.361 1.00 83.31 96 ARG A CA 1
ATOM 722 C C . ARG A 1 96 ? 6.002 16.945 19.961 1.00 83.31 96 ARG A C 1
ATOM 724 O O . ARG A 1 96 ? 6.923 16.138 20.069 1.00 83.31 96 ARG A O 1
ATOM 731 N N . ALA A 1 97 ? 4.795 16.597 19.512 1.00 76.44 97 ALA A N 1
ATOM 732 C CA . ALA A 1 97 ? 4.470 15.228 19.109 1.00 76.44 97 ALA A CA 1
ATOM 733 C C . ALA A 1 97 ? 5.195 14.831 17.812 1.00 76.44 97 ALA A C 1
ATOM 735 O O . ALA A 1 97 ? 5.711 13.714 17.705 1.00 76.44 97 ALA A O 1
ATOM 736 N N . LEU A 1 98 ? 5.309 15.766 16.864 1.00 79.06 98 LEU A N 1
ATOM 737 C CA . LEU A 1 98 ? 6.058 15.573 15.623 1.00 79.06 98 LEU A CA 1
ATOM 738 C C . LEU A 1 98 ? 7.559 15.400 15.893 1.00 79.06 98 LEU A C 1
ATOM 740 O O . LEU A 1 98 ? 8.151 14.442 15.400 1.00 79.06 98 LEU A O 1
ATOM 744 N N . ALA A 1 99 ? 8.159 16.233 16.751 1.00 81.12 99 ALA A N 1
ATOM 745 C CA . ALA A 1 99 ? 9.563 16.093 17.149 1.00 81.12 99 ALA A CA 1
ATOM 746 C C . ALA A 1 99 ? 9.841 14.749 17.848 1.00 81.12 99 ALA A C 1
ATOM 748 O O . ALA A 1 99 ? 10.819 14.071 17.533 1.00 81.12 99 ALA A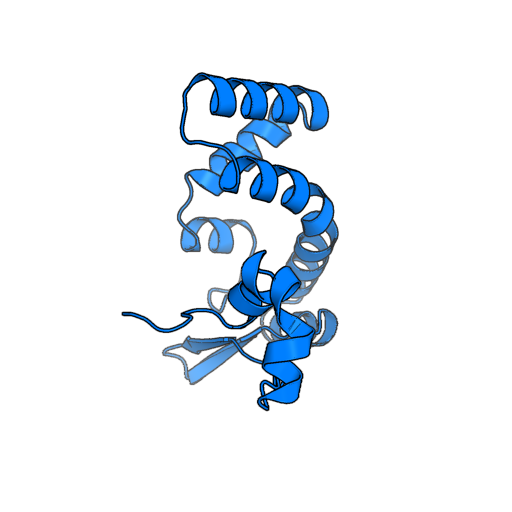 O 1
ATOM 749 N N . GLY A 1 100 ? 8.952 14.312 18.749 1.00 80.50 100 GLY A N 1
ATOM 750 C CA . GLY A 1 100 ? 9.059 13.000 19.395 1.00 80.50 100 GLY A CA 1
ATOM 751 C C . GLY A 1 100 ? 8.924 11.827 18.415 1.00 80.50 100 GLY A C 1
ATOM 752 O O . GLY A 1 100 ? 9.576 10.794 18.585 1.00 80.50 100 GLY A O 1
ATOM 753 N N . THR A 1 101 ? 8.109 11.977 17.371 1.00 78.50 101 THR A N 1
ATOM 754 C CA . THR A 1 101 ? 7.960 10.967 16.312 1.00 78.50 101 THR A CA 1
ATOM 755 C C . THR A 1 101 ? 9.204 10.907 15.429 1.00 78.50 101 THR A C 1
ATOM 757 O O . THR A 1 101 ? 9.734 9.817 15.219 1.00 78.50 101 THR A O 1
ATOM 760 N N . ALA A 1 102 ? 9.738 12.059 15.010 1.00 77.31 102 ALA A N 1
ATOM 761 C CA . ALA A 1 102 ? 10.976 12.153 14.234 1.00 77.31 102 ALA A CA 1
ATOM 762 C C . ALA A 1 102 ? 12.177 11.554 14.985 1.00 77.31 102 ALA A C 1
ATOM 764 O O . ALA A 1 102 ? 12.944 10.778 14.419 1.00 77.31 102 ALA A O 1
ATOM 765 N N . TRP A 1 103 ? 12.300 11.840 16.284 1.00 79.56 103 TRP A N 1
ATOM 766 C CA . TRP A 1 103 ? 13.356 11.282 17.129 1.00 79.56 103 TRP A CA 1
ATOM 767 C C . TRP A 1 103 ? 13.287 9.752 17.245 1.00 79.56 103 TRP A C 1
ATOM 769 O O . TRP A 1 103 ? 14.304 9.066 17.141 1.00 79.56 103 TRP A O 1
ATOM 779 N N . ASN A 1 104 ? 12.089 9.193 17.435 1.00 78.44 104 ASN A N 1
ATOM 780 C CA . ASN A 1 104 ? 11.913 7.741 17.499 1.00 78.44 104 ASN A CA 1
ATOM 781 C C . ASN A 1 104 ? 12.172 7.063 16.150 1.00 78.44 104 ASN A C 1
ATOM 783 O O . ASN A 1 104 ? 12.783 5.996 16.123 1.00 78.44 104 ASN A O 1
ATOM 787 N N . LEU A 1 105 ? 11.737 7.683 15.050 1.00 77.12 105 LEU A N 1
ATOM 788 C CA . LEU A 1 105 ? 12.000 7.204 13.696 1.00 77.12 105 LEU A CA 1
ATOM 789 C C . LEU A 1 105 ? 13.507 7.155 13.421 1.00 77.12 105 LEU A C 1
ATOM 791 O O . LEU A 1 105 ? 14.022 6.121 13.000 1.00 77.12 105 LEU A O 1
ATOM 795 N N . TRP A 1 106 ? 14.218 8.237 13.741 1.00 79.31 106 TRP A N 1
ATOM 796 C CA . TRP A 1 106 ? 15.669 8.313 13.598 1.00 79.31 106 TRP A CA 1
ATOM 797 C C . TRP A 1 106 ? 16.393 7.270 14.458 1.00 79.31 106 TRP A C 1
ATOM 799 O O . TRP A 1 106 ? 17.270 6.574 13.952 1.00 79.31 106 TRP A O 1
ATOM 809 N N . ARG A 1 107 ? 15.989 7.076 15.724 1.00 83.81 107 ARG A N 1
ATOM 810 C CA . ARG A 1 107 ? 16.562 6.015 16.574 1.00 83.81 107 ARG A CA 1
ATOM 811 C C . ARG A 1 107 ? 16.346 4.608 16.017 1.00 83.81 107 ARG A C 1
ATOM 813 O O . ARG A 1 107 ? 17.226 3.771 16.174 1.00 83.81 107 ARG A O 1
ATOM 820 N N . LYS A 1 108 ? 15.170 4.322 15.449 1.00 77.75 108 LYS A N 1
ATOM 821 C CA . LYS A 1 108 ? 14.814 2.970 14.989 1.00 77.75 108 LYS A CA 1
ATOM 822 C C . LYS A 1 108 ? 15.369 2.642 13.599 1.00 77.75 108 LYS A C 1
ATOM 824 O O . LYS A 1 108 ? 15.745 1.500 13.372 1.00 77.75 108 LYS A O 1
ATOM 829 N N . LYS A 1 109 ? 15.408 3.611 12.679 1.00 72.94 109 LYS A N 1
ATOM 830 C CA . LYS A 1 109 ? 15.723 3.383 11.252 1.00 72.94 109 LYS A CA 1
ATOM 831 C C . LYS A 1 109 ? 16.995 4.088 10.769 1.00 72.94 109 LYS A C 1
ATOM 833 O O . LYS A 1 109 ? 17.367 3.963 9.604 1.00 72.94 109 LYS A O 1
ATOM 838 N N . GLY A 1 110 ? 17.656 4.843 11.645 1.00 79.06 110 GLY A N 1
ATOM 839 C CA . GLY A 1 110 ? 18.815 5.656 11.297 1.00 79.06 110 GLY A CA 1
ATOM 840 C C . GLY A 1 110 ? 18.471 6.839 10.386 1.00 79.06 110 GLY A C 1
ATOM 841 O O . GLY A 1 110 ? 17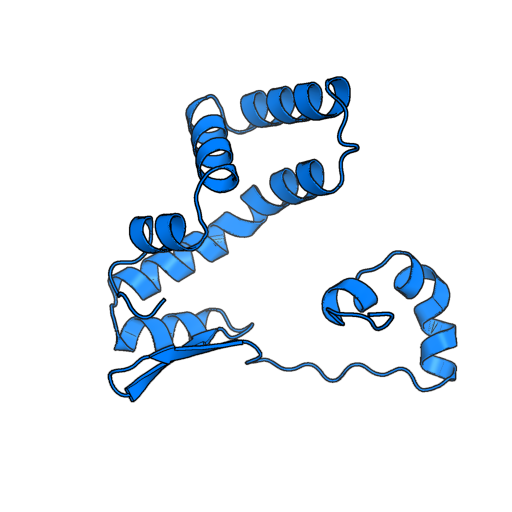.311 7.142 10.104 1.00 79.06 110 GLY A O 1
ATOM 842 N N . PHE A 1 111 ? 19.511 7.532 9.920 1.00 75.81 111 PHE A N 1
ATOM 843 C CA . PHE A 1 111 ? 19.376 8.724 9.077 1.00 75.81 111 PHE A CA 1
ATOM 844 C C . PHE A 1 111 ? 18.799 8.413 7.686 1.00 75.81 111 PHE A C 1
ATOM 846 O O . PHE A 1 111 ? 17.908 9.122 7.226 1.00 75.81 111 PHE A O 1
ATOM 853 N N . ALA A 1 112 ? 19.246 7.322 7.055 1.00 70.81 112 ALA A N 1
ATOM 854 C CA . ALA A 1 112 ? 18.758 6.899 5.741 1.00 70.81 112 ALA A CA 1
ATOM 855 C C . ALA A 1 112 ? 17.253 6.573 5.764 1.00 70.81 112 ALA A C 1
ATOM 857 O O . ALA A 1 112 ? 16.494 7.125 4.975 1.00 70.81 112 ALA A O 1
ATOM 858 N N . GLY A 1 113 ? 16.786 5.786 6.742 1.00 70.31 113 GLY A N 1
ATOM 859 C CA . GLY A 1 113 ? 15.364 5.451 6.855 1.00 70.31 113 GLY A CA 1
ATOM 860 C C . GLY A 1 113 ? 14.466 6.641 7.223 1.00 70.31 113 GLY A C 1
ATOM 861 O O . GLY A 1 113 ? 13.296 6.678 6.834 1.00 70.31 113 GLY A O 1
ATOM 862 N N . ALA A 1 114 ? 14.997 7.634 7.946 1.00 73.38 114 ALA A N 1
ATOM 863 C CA . ALA A 1 114 ? 14.285 8.882 8.218 1.00 73.38 114 ALA A CA 1
ATOM 864 C C . ALA A 1 114 ? 14.135 9.745 6.950 1.00 73.38 114 ALA A C 1
ATOM 866 O O . ALA A 1 114 ? 13.056 10.293 6.718 1.00 73.38 114 ALA A O 1
ATOM 867 N N . LEU A 1 115 ? 15.175 9.818 6.111 1.00 73.81 115 LEU A N 1
ATOM 868 C CA . LEU A 1 115 ? 15.116 10.479 4.803 1.00 73.81 115 LEU A CA 1
ATOM 869 C C . LEU A 1 115 ? 14.141 9.786 3.851 1.00 73.81 115 LEU A C 1
ATOM 871 O O . LEU A 1 115 ? 13.346 10.476 3.220 1.00 73.81 115 LEU A O 1
ATOM 875 N N . ASP A 1 116 ? 14.137 8.454 3.794 1.00 73.00 116 ASP A N 1
ATOM 876 C CA . ASP A 1 116 ? 13.190 7.703 2.960 1.00 73.00 116 ASP A CA 1
ATOM 877 C C . ASP A 1 116 ? 11.738 7.946 3.386 1.00 73.00 116 ASP A C 1
ATOM 879 O O . ASP A 1 116 ? 10.863 8.162 2.547 1.00 73.00 116 ASP A O 1
ATOM 883 N N . THR A 1 117 ? 11.481 8.007 4.696 1.00 73.69 117 THR A N 1
ATOM 884 C CA . THR A 1 117 ? 10.151 8.350 5.226 1.00 73.69 117 THR A CA 1
ATOM 885 C C . THR A 1 117 ? 9.776 9.794 4.884 1.00 73.69 117 THR A C 1
ATOM 887 O O . THR A 1 117 ? 8.652 10.060 4.463 1.00 73.69 117 THR A O 1
ATOM 890 N N . GLY A 1 118 ? 10.712 10.738 5.021 1.00 72.19 118 GLY A N 1
ATOM 891 C CA . GLY A 1 118 ? 10.504 12.132 4.621 1.00 72.19 118 GLY A CA 1
ATOM 892 C C . GLY A 1 118 ? 10.220 12.265 3.124 1.00 72.19 118 GLY A C 1
ATOM 893 O O . GLY A 1 118 ? 9.308 12.988 2.730 1.00 72.19 118 GLY A O 1
ATOM 894 N N . ARG A 1 119 ? 10.937 11.504 2.291 1.00 76.94 119 ARG A N 1
ATOM 895 C CA . ARG A 1 119 ? 10.707 11.432 0.849 1.00 76.94 119 ARG A CA 1
ATOM 896 C C . ARG A 1 119 ? 9.323 10.878 0.553 1.00 76.94 119 ARG A C 1
ATOM 898 O O . ARG A 1 119 ? 8.617 11.497 -0.229 1.00 76.94 119 ARG A O 1
ATOM 905 N N . LEU A 1 120 ? 8.897 9.791 1.195 1.00 77.88 120 LEU A N 1
ATOM 906 C CA . LEU A 1 120 ? 7.542 9.250 1.041 1.00 77.88 120 LEU A CA 1
ATOM 907 C C . LEU A 1 120 ? 6.463 10.292 1.379 1.00 77.88 120 LEU A C 1
ATOM 909 O O . LEU A 1 120 ? 5.504 10.431 0.630 1.00 77.88 120 LEU A O 1
ATOM 913 N N . LEU A 1 121 ? 6.631 11.043 2.472 1.00 77.50 121 LEU A N 1
ATOM 914 C CA . LEU A 1 121 ? 5.657 12.049 2.918 1.00 77.50 121 LEU A CA 1
ATOM 915 C C . LEU A 1 121 ? 5.575 13.276 1.999 1.00 77.50 121 LEU A C 1
ATOM 917 O O . LEU A 1 121 ? 4.522 13.902 1.915 1.00 77.50 121 LEU A O 1
ATOM 921 N N . LEU A 1 122 ? 6.683 13.642 1.353 1.00 79.00 122 LEU A N 1
ATOM 922 C CA . LEU A 1 122 ? 6.778 14.831 0.499 1.00 79.00 122 LEU A CA 1
ATOM 923 C C . LEU A 1 122 ? 6.603 14.521 -0.995 1.00 79.00 122 LEU A C 1
ATOM 925 O O . LEU A 1 122 ? 6.400 15.438 -1.788 1.00 79.00 122 LEU A O 1
ATOM 929 N N . SER A 1 123 ? 6.696 13.250 -1.391 1.00 80.94 123 SER A N 1
ATOM 930 C CA . SER A 1 123 ? 6.502 12.825 -2.778 1.00 80.94 123 SER A CA 1
ATOM 931 C C . SER A 1 123 ? 5.020 12.783 -3.121 1.00 80.94 123 SER A C 1
ATOM 933 O O . SER A 1 123 ? 4.188 12.383 -2.308 1.00 80.94 123 SER A O 1
ATOM 935 N N . SER A 1 124 ? 4.684 13.113 -4.368 1.00 86.00 124 SER A N 1
ATOM 936 C CA . SER A 1 124 ? 3.373 12.733 -4.881 1.00 86.00 124 SER A CA 1
ATOM 937 C C . SER A 1 124 ? 3.291 11.200 -4.975 1.00 86.00 124 SER A C 1
ATOM 939 O O . SER A 1 124 ? 4.307 10.552 -5.258 1.00 86.00 124 SER A O 1
ATOM 941 N N . PRO A 1 125 ? 2.099 10.598 -4.801 1.00 82.12 125 PRO A N 1
ATOM 942 C CA . PRO A 1 125 ? 1.919 9.161 -5.004 1.00 82.12 125 PRO A CA 1
ATOM 943 C C . PRO A 1 125 ? 2.442 8.689 -6.368 1.00 82.12 125 PRO A C 1
ATOM 945 O O . PRO A 1 125 ? 3.055 7.631 -6.462 1.00 82.12 125 PRO A O 1
ATOM 948 N N . ARG A 1 126 ? 2.281 9.516 -7.412 1.00 86.00 126 ARG A N 1
ATOM 949 C CA . ARG A 1 126 ? 2.764 9.210 -8.762 1.00 86.00 126 ARG A CA 1
ATOM 950 C C . ARG A 1 126 ? 4.290 9.154 -8.847 1.00 86.00 126 ARG A C 1
ATOM 952 O O . ARG A 1 126 ? 4.818 8.172 -9.352 1.00 86.00 126 ARG A O 1
ATOM 959 N N . ALA A 1 127 ? 4.989 10.150 -8.303 1.00 87.12 127 ALA A N 1
ATOM 960 C CA . ALA A 1 127 ? 6.452 10.166 -8.304 1.00 87.12 127 ALA A CA 1
ATOM 961 C C . ALA A 1 127 ? 7.041 9.002 -7.488 1.00 87.12 127 ALA A C 1
ATOM 963 O O . ALA A 1 127 ? 8.102 8.478 -7.816 1.00 87.12 127 ALA A O 1
ATOM 964 N N . TRP A 1 128 ? 6.351 8.582 -6.422 1.00 89.44 128 TRP A N 1
ATOM 965 C CA . TRP A 1 128 ? 6.754 7.407 -5.655 1.00 89.44 128 TRP A CA 1
ATOM 966 C C . TRP A 1 128 ? 6.592 6.111 -6.461 1.00 89.44 128 TRP A C 1
ATOM 968 O O . TRP A 1 128 ? 7.495 5.276 -6.436 1.00 89.44 128 TRP A O 1
ATOM 978 N N . LEU A 1 129 ? 5.488 5.953 -7.201 1.00 89.81 129 LEU A N 1
ATOM 979 C CA . LEU A 1 129 ? 5.274 4.794 -8.074 1.00 89.81 129 LEU A CA 1
ATOM 980 C C . LEU A 1 129 ? 6.336 4.720 -9.176 1.00 89.81 129 LEU A C 1
ATOM 982 O O . LEU A 1 129 ? 6.973 3.684 -9.322 1.00 89.81 129 LEU A O 1
ATOM 986 N N . GLU A 1 130 ? 6.607 5.832 -9.861 1.00 90.44 130 GLU A N 1
ATOM 987 C CA . GLU A 1 130 ? 7.625 5.919 -10.924 1.00 90.44 130 GLU A CA 1
ATOM 988 C C . GLU A 1 130 ? 9.051 5.618 -10.427 1.00 90.44 130 GLU A C 1
ATOM 990 O O . GLU A 1 130 ? 9.908 5.204 -11.201 1.00 90.44 130 GLU A O 1
ATOM 995 N N . ALA A 1 131 ? 9.324 5.801 -9.131 1.00 89.56 131 ALA A N 1
ATOM 996 C CA . ALA A 1 131 ? 10.610 5.449 -8.530 1.00 89.56 131 ALA A CA 1
ATOM 997 C C . ALA A 1 131 ? 10.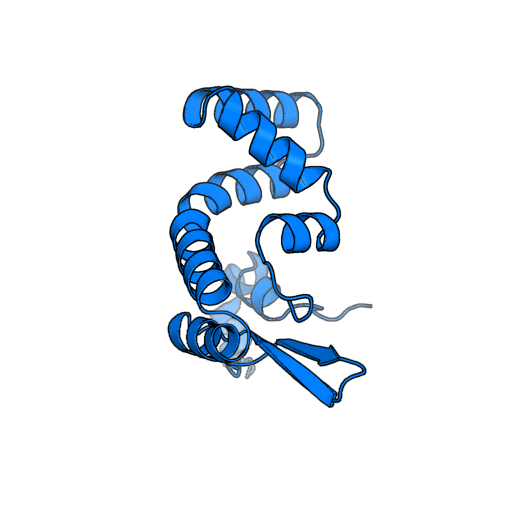725 3.964 -8.134 1.00 89.56 131 ALA A C 1
ATOM 999 O O . ALA A 1 131 ? 11.830 3.496 -7.857 1.00 89.56 131 ALA A O 1
ATOM 1000 N N . ASN A 1 132 ? 9.605 3.241 -8.042 1.00 91.00 132 ASN A N 1
ATOM 1001 C CA . ASN A 1 132 ? 9.553 1.866 -7.534 1.00 91.00 132 ASN A CA 1
ATOM 1002 C C . ASN A 1 132 ? 9.119 0.830 -8.578 1.00 91.00 132 ASN A C 1
ATOM 1004 O O . ASN A 1 132 ? 9.385 -0.356 -8.370 1.00 91.00 132 ASN A O 1
ATOM 1008 N N . PHE A 1 133 ? 8.465 1.273 -9.651 1.00 93.88 133 PHE A N 1
ATOM 1009 C CA . PHE A 1 133 ? 7.943 0.451 -10.735 1.00 93.88 133 PHE A CA 1
ATOM 1010 C C . PHE A 1 133 ? 8.418 0.987 -12.088 1.00 93.88 133 PHE A C 1
ATOM 1012 O O . PHE A 1 133 ? 8.536 2.196 -12.283 1.00 93.88 133 PHE A O 1
ATOM 1019 N N . GLU A 1 134 ? 8.679 0.082 -13.025 1.00 93.94 134 GLU A N 1
ATOM 1020 C CA . GLU A 1 134 ? 9.136 0.395 -14.382 1.00 93.94 134 GLU A CA 1
ATOM 1021 C C . GLU A 1 134 ? 7.959 0.604 -15.343 1.00 93.94 134 GLU A C 1
ATOM 1023 O O . GLU A 1 134 ? 8.044 1.391 -16.289 1.00 93.94 134 GLU A O 1
ATOM 1028 N N . THR A 1 135 ? 6.849 -0.100 -15.113 1.00 89.94 135 THR A N 1
ATOM 1029 C CA . THR A 1 135 ? 5.675 -0.027 -15.983 1.00 89.94 135 THR A CA 1
ATOM 1030 C C . THR A 1 135 ? 4.873 1.250 -15.703 1.00 89.94 135 THR A C 1
ATOM 1032 O O . THR A 1 135 ? 4.573 1.551 -14.548 1.00 89.94 135 THR A O 1
ATOM 1035 N N . PRO A 1 136 ? 4.404 1.979 -16.735 1.00 89.88 136 PRO A N 1
ATOM 1036 C CA . PRO A 1 136 ? 3.534 3.143 -16.539 1.00 89.88 136 PRO A CA 1
ATOM 1037 C C . PRO A 1 136 ? 2.110 2.791 -16.058 1.00 89.88 136 PRO A C 1
ATOM 1039 O O . PRO A 1 136 ? 1.354 3.697 -15.698 1.00 89.88 136 PRO A O 1
ATOM 1042 N N . HIS A 1 137 ? 1.756 1.499 -16.060 1.00 88.94 137 HIS A N 1
ATOM 1043 C CA . HIS A 1 137 ? 0.440 0.928 -15.755 1.00 88.94 137 HIS A CA 1
ATOM 1044 C C . HIS A 1 137 ? 0.235 0.591 -14.266 1.00 88.94 137 HIS A C 1
ATOM 1046 O O . HIS A 1 137 ? -0.500 -0.343 -13.949 1.00 88.94 137 HIS A O 1
ATOM 1052 N N . VAL A 1 138 ? 0.871 1.344 -13.362 1.00 82.00 138 VAL A N 1
ATOM 1053 C CA . VAL A 1 138 ? 0.765 1.199 -11.896 1.00 82.00 138 VAL A CA 1
ATOM 1054 C C . VAL A 1 138 ? 0.366 2.522 -11.247 1.00 82.00 138 VAL A C 1
ATOM 1056 O O . VAL A 1 138 ? 0.810 3.594 -11.733 1.00 82.00 138 VAL A O 1
#

Sequence (138 aa):
DFGAMNLSLFAGSAFHRKYANELKSHGLEFAPVADCFASAFPDGKWFGVSNDLEKTASRLAAFSAADAAAWRRLVGAFPGEAEHLFRLLGSPMSARALAGTAWNLWRKKGFAGALDTGRLLLSSPRAWLEANFETPHV

Radius of gyration: 18.72 Å; chains: 1; bounding box: 49×34×46 Å

Foldseek 3Di:
DPDDPDVVVVCVDPVCVVCVVVVVVVPDDDDDDFWDDKDADPVRDIATHGPDLVVNLVSVVVVPVQLSVLSVVCVVCVVVVVVLVCLCVVFPPDPVSNVVSLVVQCVVPNPVSSVVVVCVVPDDPQVVCVVRDVDPND

pLDDT: mean 84.47, std 11.63, range [33.22, 97.0]